Protein AF-A0A3Q9WNX9-F1 (afdb_monomer_lite)

Sequence (88 aa):
MVCLFSPVVPAIRWAPYRVPVELLGDQQAACALSRARICPVQGHPCLSNVSPEDVVDAVLRLSSGISSLGSRRSIGRTDGRRTTRGNR

Radius of gyration: 16.3 Å; chains: 1; bounding box: 22×60×35 Å

Foldseek 3Di:
DEDEDDQLDPVVVVDDPPAQYDYDFDNPPPNHVVVDPDRPDPPPNRHNPDDPVNRVVRVVCSVVVPRPPDPPDPPPPPPPDPPPPDDD

Structure (mmCIF, N/CA/C/O backbone):
data_AF-A0A3Q9WNX9-F1
#
_entry.id   AF-A0A3Q9WNX9-F1
#
loop_
_atom_site.group_PDB
_atom_site.id
_atom_site.type_symbol
_atom_site.label_atom_id
_atom_site.label_alt_id
_atom_site.label_comp_id
_atom_site.label_asym_id
_atom_site.label_entity_id
_atom_site.label_seq_id
_atom_site.pdbx_PDB_ins_code
_atom_site.Cartn_x
_atom_site.Cartn_y
_atom_site.Cartn_z
_atom_site.occupancy
_atom_site.B_iso_or_equiv
_atom_site.auth_seq_id
_atom_site.auth_comp_id
_atom_site.auth_asym_id
_atom_site.auth_atom_id
_atom_site.pdbx_PDB_model_num
ATOM 1 N N . MET A 1 1 ? -7.771 1.232 8.989 1.00 78.56 1 MET A N 1
ATOM 2 C CA . MET A 1 1 ? -7.937 1.463 7.538 1.00 78.56 1 MET A CA 1
ATOM 3 C C . MET A 1 1 ? -7.089 0.456 6.771 1.00 78.56 1 MET A C 1
ATOM 5 O O . MET A 1 1 ? -5.950 0.241 7.168 1.00 78.56 1 MET A O 1
ATOM 9 N N . VAL A 1 2 ? -7.645 -0.182 5.736 1.00 84.69 2 VAL A N 1
ATOM 10 C CA . VAL A 1 2 ? -6.933 -1.170 4.903 1.00 84.69 2 VAL A CA 1
ATOM 11 C C . VAL A 1 2 ? -6.644 -0.557 3.535 1.00 84.69 2 VAL A C 1
ATOM 13 O O . VAL A 1 2 ? -7.542 0.022 2.925 1.00 84.69 2 VAL A O 1
ATOM 16 N N . CYS A 1 3 ? -5.398 -0.661 3.070 1.00 85.38 3 CYS A N 1
ATOM 17 C CA . CYS A 1 3 ? -4.955 -0.158 1.768 1.00 85.38 3 CYS A CA 1
ATOM 18 C C . CYS A 1 3 ? -4.330 -1.260 0.922 1.00 85.38 3 CYS A C 1
ATOM 20 O O . CYS A 1 3 ? -3.372 -1.894 1.358 1.00 85.38 3 CYS A O 1
ATOM 22 N N . LEU A 1 4 ? -4.783 -1.385 -0.326 1.00 87.06 4 LEU A N 1
ATOM 23 C CA . LEU A 1 4 ? -4.014 -2.042 -1.378 1.00 87.06 4 LEU A CA 1
ATOM 24 C C . LEU A 1 4 ? -3.067 -1.008 -1.983 1.00 87.06 4 LEU A C 1
ATOM 26 O O . LEU A 1 4 ? -3.510 0.066 -2.395 1.00 87.06 4 LEU A O 1
ATOM 30 N N . PHE A 1 5 ? -1.770 -1.302 -2.016 1.00 88.81 5 PHE A N 1
ATOM 31 C CA . PHE A 1 5 ? -0.780 -0.290 -2.371 1.00 88.81 5 PHE A CA 1
ATOM 32 C C . PHE A 1 5 ? 0.309 -0.806 -3.309 1.00 88.81 5 PHE A C 1
ATOM 34 O O . PHE A 1 5 ? 1.050 -1.733 -2.986 1.00 88.81 5 PHE A O 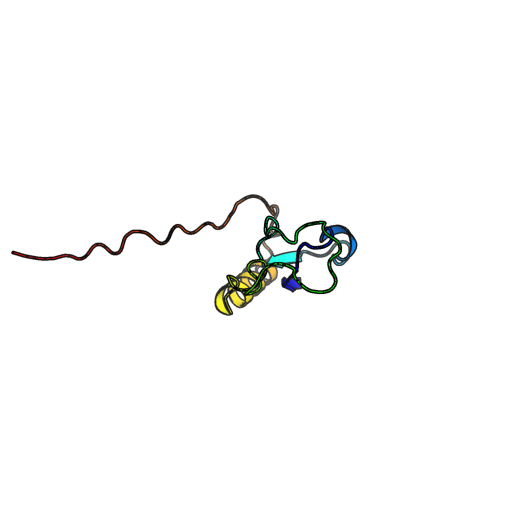1
ATOM 41 N N . SER A 1 6 ? 0.445 -0.135 -4.456 1.00 88.81 6 SER A N 1
ATOM 42 C CA . SER A 1 6 ? 1.566 -0.332 -5.376 1.00 88.81 6 SER A CA 1
ATOM 43 C C . SER A 1 6 ? 2.806 0.408 -4.852 1.00 88.81 6 SER A C 1
ATOM 45 O O . SER A 1 6 ? 2.752 1.632 -4.694 1.00 88.81 6 SER A O 1
ATOM 47 N N . PRO A 1 7 ? 3.946 -0.271 -4.623 1.00 93.19 7 PRO A N 1
ATOM 48 C CA . PRO A 1 7 ? 5.095 0.286 -3.905 1.00 93.19 7 PRO A CA 1
ATOM 49 C C . PRO A 1 7 ? 5.946 1.269 -4.725 1.00 93.19 7 PRO A C 1
ATOM 51 O O . PRO A 1 7 ? 7.074 1.578 -4.341 1.00 93.19 7 PRO A O 1
ATOM 54 N N . VAL A 1 8 ? 5.443 1.789 -5.854 1.00 94.38 8 VAL A N 1
ATOM 55 C CA . VAL A 1 8 ? 6.168 2.722 -6.745 1.00 94.38 8 VAL A CA 1
ATOM 56 C C . VAL A 1 8 ? 6.653 3.986 -6.026 1.00 94.38 8 VAL A C 1
ATOM 58 O O . VAL A 1 8 ? 7.596 4.638 -6.475 1.00 94.38 8 VAL A O 1
ATOM 61 N N . VAL A 1 9 ? 6.041 4.315 -4.888 1.00 93.50 9 VAL A N 1
ATOM 62 C CA . VAL A 1 9 ? 6.472 5.330 -3.922 1.00 93.50 9 VAL A CA 1
ATOM 63 C C . VAL A 1 9 ? 6.317 4.781 -2.497 1.00 93.50 9 VAL A C 1
ATOM 65 O O . VAL A 1 9 ? 5.510 3.885 -2.294 1.00 93.50 9 VAL A O 1
ATOM 68 N N . PRO A 1 10 ? 7.038 5.298 -1.483 1.00 91.06 10 PRO A N 1
ATOM 69 C CA . PRO A 1 10 ? 6.868 4.837 -0.104 1.00 91.06 10 PRO A CA 1
ATOM 70 C C . PRO A 1 10 ? 5.455 5.100 0.438 1.00 91.06 10 PRO A C 1
ATOM 72 O O . PRO A 1 10 ? 4.987 6.242 0.393 1.00 91.06 10 PRO A O 1
ATOM 75 N N . ALA A 1 11 ? 4.827 4.084 1.038 1.00 89.94 11 ALA A N 1
ATOM 76 C CA . ALA A 1 11 ? 3.481 4.182 1.614 1.00 89.94 11 ALA A CA 1
ATOM 77 C C . ALA A 1 11 ? 3.360 5.286 2.678 1.00 89.94 11 ALA A C 1
ATOM 79 O O . ALA A 1 11 ? 2.357 5.990 2.733 1.00 89.94 11 ALA A O 1
ATOM 80 N N . ILE A 1 12 ? 4.418 5.524 3.464 1.00 87.81 12 ILE A N 1
ATOM 81 C CA . ILE A 1 12 ? 4.443 6.558 4.514 1.00 87.81 12 ILE A CA 1
ATOM 82 C C . ILE A 1 12 ? 4.181 7.982 3.996 1.00 87.81 12 ILE A C 1
ATOM 84 O O . ILE A 1 12 ? 3.781 8.847 4.764 1.00 87.81 12 ILE A O 1
ATOM 88 N N . ARG A 1 13 ? 4.381 8.241 2.696 1.00 89.31 13 ARG A N 1
ATOM 89 C CA . ARG A 1 13 ? 4.102 9.555 2.091 1.00 89.31 13 ARG A CA 1
ATOM 90 C C . ARG A 1 13 ? 2.615 9.791 1.808 1.00 89.31 13 ARG A C 1
ATOM 92 O O . ARG A 1 13 ? 2.241 10.925 1.545 1.00 89.31 13 ARG A O 1
ATOM 99 N N . TRP A 1 14 ? 1.802 8.735 1.845 1.00 84.06 14 TRP A N 1
ATOM 100 C CA . TRP A 1 14 ? 0.372 8.750 1.514 1.00 84.06 14 TRP A CA 1
ATOM 101 C C . TRP A 1 14 ? -0.508 8.199 2.637 1.00 84.06 14 TRP A C 1
ATOM 103 O O . TRP A 1 14 ? -1.726 8.360 2.600 1.00 84.06 14 TRP A O 1
ATOM 113 N N . ALA A 1 15 ? 0.093 7.519 3.614 1.00 86.69 15 ALA A N 1
ATOM 114 C CA . ALA A 1 15 ? -0.634 6.885 4.696 1.00 86.69 15 ALA A CA 1
ATOM 115 C C . ALA A 1 15 ? -1.415 7.924 5.524 1.00 86.69 15 ALA A C 1
ATOM 117 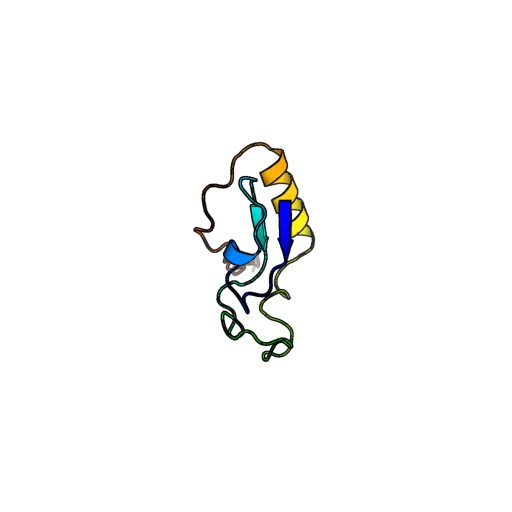O O . ALA A 1 15 ? -0.883 8.998 5.826 1.00 86.69 15 ALA A O 1
ATOM 118 N N . PRO A 1 16 ? -2.654 7.603 5.938 1.00 85.12 16 PRO A N 1
ATOM 119 C CA . PRO A 1 16 ? -3.414 8.428 6.867 1.00 85.12 16 PRO A CA 1
ATOM 120 C C . PRO A 1 16 ? -2.648 8.738 8.160 1.00 85.12 16 PRO A C 1
ATOM 122 O O . PRO A 1 16 ? -1.945 7.891 8.714 1.00 85.12 16 PRO A O 1
ATOM 125 N N . TYR A 1 17 ? -2.810 9.957 8.671 1.00 87.38 17 TYR A N 1
ATOM 126 C CA . TYR A 1 17 ? -2.059 10.430 9.830 1.00 87.38 17 TYR A CA 1
ATOM 127 C C . TYR A 1 17 ? -2.616 9.881 11.150 1.00 87.38 17 TYR A C 1
ATOM 129 O O . TYR A 1 17 ? -3.802 10.026 11.433 1.00 87.38 17 TYR A O 1
ATOM 137 N N . ARG A 1 18 ? -1.736 9.307 11.986 1.00 88.38 18 ARG A N 1
ATOM 138 C CA . ARG A 1 18 ? -2.020 8.850 13.367 1.00 88.38 18 ARG A CA 1
ATOM 139 C C . ARG A 1 18 ? -3.188 7.865 13.526 1.00 88.38 18 ARG A C 1
ATOM 141 O O . ARG A 1 18 ? -3.746 7.758 14.613 1.00 88.38 18 ARG A O 1
ATOM 148 N N . VAL A 1 19 ? -3.528 7.106 12.490 1.00 87.56 19 VAL A N 1
ATOM 149 C CA . VAL A 1 19 ? -4.524 6.027 12.586 1.00 87.56 19 VAL A CA 1
ATOM 150 C C . VAL A 1 19 ? -3.876 4.668 12.309 1.00 87.56 19 VAL A C 1
ATOM 152 O O . VAL A 1 19 ? -2.925 4.609 11.529 1.00 87.56 19 VAL A O 1
ATOM 155 N N . PRO A 1 20 ? -4.361 3.568 12.915 1.00 88.56 20 PRO A N 1
ATOM 156 C CA . PRO A 1 20 ? -3.916 2.224 12.564 1.00 88.56 20 PRO A CA 1
ATOM 157 C C . PRO A 1 20 ? -4.199 1.903 11.091 1.00 88.56 20 PRO A C 1
ATOM 159 O O . PRO A 1 20 ? -5.336 2.013 10.603 1.00 88.56 20 PRO A O 1
ATOM 162 N N . VAL A 1 21 ? -3.146 1.498 10.385 1.00 88.62 21 VAL A N 1
ATOM 163 C CA . VAL A 1 21 ? -3.182 1.155 8.962 1.00 88.62 21 VAL A CA 1
ATOM 164 C C . VAL A 1 21 ? -2.590 -0.228 8.769 1.00 88.62 21 VAL A C 1
ATOM 166 O O . VAL A 1 21 ? -1.529 -0.535 9.312 1.00 88.62 21 VAL A O 1
ATOM 169 N N . GLU A 1 22 ? -3.260 -1.021 7.943 1.00 90.88 22 GLU A N 1
ATOM 170 C CA . GLU A 1 22 ? -2.731 -2.277 7.435 1.00 90.88 22 GLU A CA 1
ATOM 171 C C . GLU A 1 22 ? -2.542 -2.176 5.919 1.00 90.88 22 GLU A C 1
ATOM 173 O O . GLU A 1 22 ? -3.451 -1.772 5.185 1.00 90.88 22 GLU A O 1
ATOM 178 N N . LEU A 1 23 ? -1.321 -2.473 5.473 1.00 91.00 23 LEU A N 1
ATOM 179 C CA . LEU A 1 23 ? -0.891 -2.339 4.086 1.00 91.00 23 LEU A CA 1
ATOM 180 C C . LEU A 1 23 ? -0.821 -3.722 3.444 1.00 91.00 23 LEU A C 1
ATOM 182 O O . LEU A 1 23 ? -0.074 -4.577 3.916 1.00 91.00 23 LEU A O 1
ATOM 186 N N . LEU A 1 24 ? -1.573 -3.915 2.364 1.00 92.38 24 LEU A N 1
ATOM 187 C CA . LEU A 1 24 ? -1.617 -5.160 1.607 1.00 92.38 24 LEU A CA 1
ATOM 188 C C . LEU A 1 24 ? -0.939 -4.984 0.244 1.00 92.38 24 LEU A C 1
ATOM 190 O O . LEU A 1 24 ? -1.053 -3.935 -0.399 1.00 92.38 24 LEU A O 1
ATOM 194 N N . GLY A 1 25 ? -0.245 -6.036 -0.188 1.00 92.12 25 GLY A N 1
ATOM 195 C CA . GLY A 1 25 ? 0.535 -6.074 -1.423 1.00 92.12 25 GLY A CA 1
ATOM 196 C C . GLY A 1 25 ? 2.030 -6.260 -1.179 1.00 92.12 25 GLY A C 1
ATOM 197 O O . GLY A 1 25 ? 2.549 -5.983 -0.094 1.00 92.12 25 GLY A O 1
ATOM 198 N N . ASP A 1 26 ? 2.736 -6.713 -2.210 1.00 91.69 26 ASP A N 1
ATOM 199 C CA . ASP A 1 26 ? 4.174 -6.949 -2.144 1.00 91.69 26 ASP A CA 1
ATOM 200 C C . ASP A 1 26 ? 4.947 -5.627 -2.227 1.00 91.69 26 ASP A C 1
ATOM 202 O O . ASP A 1 26 ? 5.066 -5.005 -3.285 1.00 91.69 26 ASP A O 1
ATOM 206 N N . GLN A 1 27 ? 5.506 -5.216 -1.088 1.00 92.00 27 GLN A N 1
ATOM 207 C CA . GLN A 1 27 ? 6.297 -3.991 -0.960 1.00 92.00 27 GLN A CA 1
ATOM 208 C C . GLN A 1 27 ? 7.725 -4.124 -1.506 1.00 92.00 27 GLN A C 1
ATOM 210 O O . GLN A 1 27 ? 8.472 -3.147 -1.480 1.00 92.00 27 GLN A O 1
ATOM 215 N N . GLN A 1 28 ? 8.129 -5.314 -1.952 1.00 91.44 28 GLN A N 1
ATOM 216 C CA . GLN A 1 28 ? 9.445 -5.607 -2.525 1.00 91.44 28 GLN A CA 1
ATOM 217 C C . GLN A 1 28 ? 9.377 -5.953 -4.020 1.00 91.44 28 GLN A C 1
ATOM 219 O O . GLN A 1 28 ? 10.403 -6.267 -4.622 1.00 91.44 28 GLN A O 1
ATOM 224 N N . ALA A 1 29 ? 8.199 -5.848 -4.642 1.00 92.56 29 ALA A N 1
ATOM 225 C CA . ALA A 1 29 ? 8.036 -6.067 -6.073 1.00 92.56 29 ALA A CA 1
ATOM 226 C C . ALA A 1 29 ? 8.966 -5.152 -6.890 1.00 92.56 29 ALA A C 1
ATOM 228 O O . ALA A 1 29 ? 9.222 -4.010 -6.512 1.00 92.56 29 ALA A O 1
ATOM 229 N N . ALA A 1 30 ? 9.396 -5.595 -8.076 1.00 93.06 30 ALA A N 1
ATOM 230 C CA . ALA A 1 30 ? 10.368 -4.862 -8.904 1.00 93.06 30 ALA A CA 1
ATOM 231 C C . ALA A 1 30 ? 9.913 -3.454 -9.354 1.00 93.06 30 ALA A C 1
ATOM 233 O O . ALA A 1 30 ? 10.720 -2.656 -9.822 1.00 93.06 30 ALA A O 1
ATOM 234 N N . CYS A 1 31 ? 8.628 -3.120 -9.200 1.00 93.81 31 CYS A N 1
ATOM 235 C CA . CYS A 1 31 ? 8.120 -1.767 -9.422 1.00 93.81 31 CYS A CA 1
ATOM 236 C C . CYS A 1 31 ? 8.366 -0.803 -8.242 1.00 93.81 31 CYS A C 1
ATOM 238 O O . CYS A 1 31 ? 8.083 0.390 -8.372 1.00 93.81 31 CYS A O 1
ATOM 240 N N . ALA A 1 32 ? 8.883 -1.273 -7.104 1.00 94.62 32 ALA A N 1
ATOM 241 C CA . ALA A 1 32 ? 9.057 -0.473 -5.899 1.00 94.62 32 ALA A CA 1
ATOM 242 C C . ALA A 1 32 ? 9.992 0.725 -6.117 1.00 94.62 32 ALA A C 1
ATOM 244 O O . ALA A 1 32 ? 11.017 0.627 -6.786 1.00 94.62 32 ALA A O 1
ATOM 245 N N . LEU A 1 33 ? 9.621 1.880 -5.553 1.00 94.50 33 LEU A N 1
ATOM 246 C CA . LEU A 1 33 ? 10.366 3.149 -5.603 1.00 94.50 33 LEU A CA 1
ATOM 247 C C . LEU A 1 33 ? 10.677 3.690 -7.014 1.00 94.50 33 LEU A C 1
ATOM 249 O O . LEU A 1 33 ? 11.362 4.706 -7.146 1.00 94.50 33 LEU A O 1
ATOM 253 N N . SER A 1 34 ? 10.131 3.070 -8.062 1.00 94.56 34 SER A N 1
ATOM 254 C CA . SER A 1 34 ? 10.365 3.444 -9.461 1.00 94.56 34 SER A CA 1
ATOM 255 C C . SER A 1 34 ? 9.665 4.736 -9.885 1.00 94.56 34 SER A C 1
ATOM 257 O O . SER A 1 34 ? 10.019 5.317 -10.908 1.00 94.56 34 SER A O 1
ATOM 259 N N . ARG A 1 35 ? 8.648 5.186 -9.132 1.00 93.81 35 ARG A N 1
ATOM 260 C CA . ARG A 1 35 ? 7.688 6.232 -9.536 1.00 93.81 35 ARG A CA 1
ATOM 261 C C . ARG A 1 35 ? 6.975 5.948 -10.867 1.00 93.81 35 ARG A C 1
ATOM 263 O O . ARG A 1 35 ? 6.446 6.871 -11.487 1.00 93.81 35 ARG A O 1
ATOM 270 N N . ALA A 1 36 ? 6.941 4.692 -11.308 1.00 93.94 36 ALA A N 1
ATOM 271 C CA . ALA A 1 36 ? 6.252 4.320 -12.531 1.00 93.94 36 ALA A CA 1
ATOM 272 C C . ALA A 1 36 ? 4.743 4.593 -12.403 1.00 93.94 36 ALA A C 1
ATOM 274 O O . ALA A 1 36 ? 4.114 4.228 -11.410 1.00 93.94 36 ALA A O 1
ATOM 275 N N . ARG A 1 37 ? 4.156 5.243 -13.416 1.00 91.81 37 ARG A N 1
ATOM 276 C CA . ARG A 1 37 ? 2.698 5.473 -13.494 1.00 91.81 37 ARG A CA 1
ATOM 277 C C . ARG A 1 37 ? 1.940 4.234 -13.970 1.00 91.81 37 ARG A C 1
ATOM 279 O O . ARG A 1 37 ? 0.772 4.067 -13.649 1.00 91.81 37 ARG A O 1
ATOM 286 N N . ILE A 1 38 ? 2.621 3.381 -14.730 1.00 91.88 38 ILE A N 1
ATOM 287 C CA . ILE A 1 38 ? 2.142 2.088 -15.215 1.00 91.88 38 ILE A CA 1
ATOM 288 C C . ILE A 1 38 ? 3.124 1.048 -14.686 1.00 91.88 38 ILE A C 1
ATOM 290 O O . ILE A 1 38 ? 4.333 1.260 -14.772 1.00 91.88 38 ILE A O 1
ATOM 294 N N . CYS A 1 39 ? 2.624 -0.046 -14.108 1.00 91.69 39 CYS A N 1
ATOM 295 C CA . CYS A 1 39 ? 3.497 -1.081 -13.563 1.00 91.69 39 CYS A CA 1
ATOM 296 C C . CYS A 1 39 ? 4.382 -1.657 -14.686 1.00 91.69 39 CYS A C 1
ATOM 298 O O . CYS A 1 39 ? 3.838 -2.128 -15.683 1.00 91.69 39 CYS A O 1
ATOM 300 N N . PRO A 1 40 ? 5.721 -1.648 -14.544 1.00 90.38 40 PRO A N 1
ATOM 301 C CA . PRO A 1 40 ? 6.622 -2.187 -15.561 1.00 90.38 40 PRO A CA 1
ATOM 302 C C . PRO A 1 40 ? 6.642 -3.722 -15.586 1.00 90.38 40 PRO A C 1
ATOM 304 O O . PRO A 1 40 ? 7.231 -4.310 -16.487 1.00 90.38 40 PRO A O 1
ATOM 307 N N . VAL A 1 41 ? 6.027 -4.375 -14.594 1.00 90.75 41 VAL A N 1
ATOM 308 C CA . VAL A 1 41 ? 5.991 -5.834 -14.475 1.00 90.75 41 VAL A CA 1
ATOM 309 C C . VAL A 1 41 ? 4.611 -6.343 -14.864 1.00 90.75 41 VAL A C 1
ATOM 311 O O . VAL A 1 41 ? 3.597 -5.925 -14.297 1.00 90.75 41 VAL A O 1
ATOM 314 N N 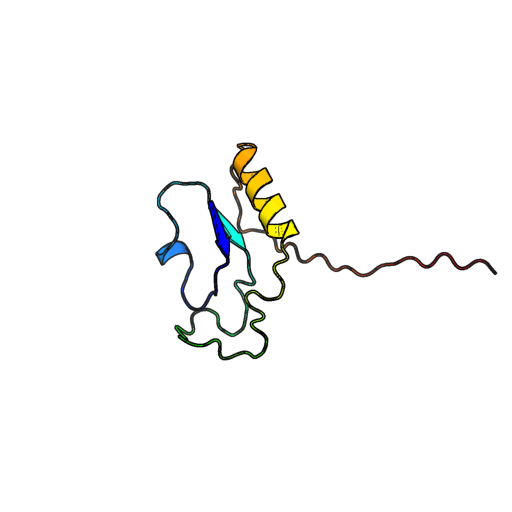. GLN A 1 42 ? 4.582 -7.270 -15.819 1.00 91.00 42 GLN A N 1
ATOM 315 C CA . GLN A 1 42 ? 3.351 -7.910 -16.268 1.00 91.00 42 GLN A CA 1
ATOM 316 C C . GLN A 1 42 ? 2.657 -8.646 -15.112 1.00 91.00 42 GLN A C 1
ATOM 318 O O . GLN A 1 42 ? 3.309 -9.243 -14.258 1.00 91.00 42 GLN A O 1
ATOM 323 N N . GLY A 1 43 ? 1.323 -8.599 -15.085 1.00 90.50 43 GLY A N 1
ATOM 3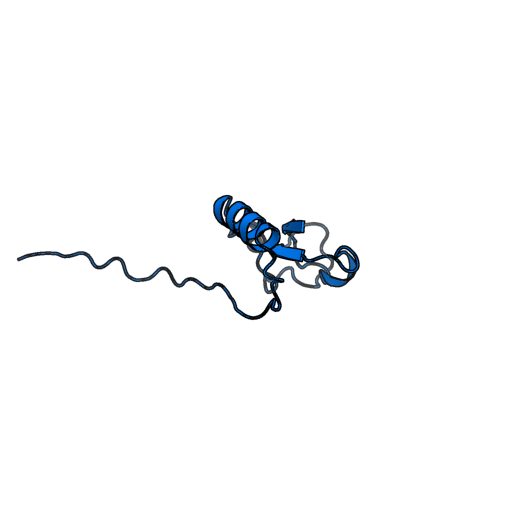24 C CA . GLY A 1 43 ? 0.518 -9.325 -14.098 1.00 90.50 43 GLY A CA 1
ATOM 325 C C . GLY A 1 43 ? 0.455 -8.682 -12.710 1.00 90.50 43 GLY A C 1
ATOM 326 O O . GLY A 1 43 ? -0.100 -9.289 -11.801 1.00 90.50 43 GLY A O 1
ATOM 327 N N . HIS A 1 44 ? 0.993 -7.467 -12.538 1.00 92.81 44 HIS A N 1
ATOM 328 C CA . HIS A 1 44 ? 0.926 -6.692 -11.292 1.00 92.81 44 HIS A CA 1
ATOM 329 C C . HIS A 1 44 ? 1.293 -7.495 -10.029 1.00 92.81 44 HIS A C 1
ATOM 331 O O . HIS A 1 44 ? 0.504 -7.512 -9.086 1.00 92.81 44 HIS A O 1
ATOM 337 N N . PRO A 1 45 ? 2.490 -8.111 -9.949 1.00 91.62 45 PRO A N 1
ATOM 338 C CA . PRO A 1 45 ? 2.896 -8.910 -8.783 1.00 91.62 45 PRO A CA 1
ATOM 339 C C . PRO A 1 45 ? 2.860 -8.135 -7.458 1.00 91.62 45 PRO A C 1
ATOM 341 O O . PRO A 1 45 ? 2.710 -8.731 -6.400 1.00 91.62 45 PRO A O 1
ATOM 344 N N . CYS A 1 46 ? 2.923 -6.800 -7.507 1.00 93.31 46 CYS A N 1
ATOM 345 C CA . CYS A 1 46 ? 2.723 -5.944 -6.341 1.00 93.31 46 CYS A CA 1
ATOM 346 C C . CYS A 1 46 ? 1.332 -6.068 -5.694 1.00 93.31 46 CYS A C 1
ATOM 348 O O . CYS A 1 46 ? 1.203 -5.766 -4.512 1.00 93.31 46 CYS A O 1
ATOM 350 N N . LEU A 1 47 ? 0.303 -6.495 -6.434 1.00 93.44 47 LEU A N 1
ATOM 351 C CA . LEU A 1 47 ? -1.087 -6.572 -5.966 1.00 93.44 47 LEU A CA 1
ATOM 352 C C . LEU A 1 47 ? -1.772 -7.911 -6.267 1.00 93.44 47 LEU A C 1
ATOM 354 O O . LEU A 1 47 ? -2.734 -8.249 -5.588 1.00 93.44 47 LEU A O 1
ATOM 358 N N . SER A 1 48 ? -1.311 -8.679 -7.256 1.00 91.69 48 SER A N 1
ATOM 359 C CA . SER A 1 48 ? -2.009 -9.884 -7.725 1.00 91.69 48 SER A CA 1
ATOM 360 C C . SER A 1 48 ? -2.019 -11.041 -6.730 1.00 91.69 48 SER A C 1
ATOM 362 O O . SER A 1 48 ? -2.832 -11.946 -6.878 1.00 91.69 48 SER A O 1
ATOM 364 N N . ASN A 1 49 ? -1.165 -11.000 -5.707 1.00 88.56 49 ASN A N 1
ATOM 365 C CA . ASN A 1 49 ? -1.137 -11.998 -4.642 1.00 88.56 49 ASN A CA 1
ATOM 366 C C . ASN A 1 49 ? -1.971 -11.603 -3.408 1.00 88.56 49 ASN A C 1
ATOM 368 O O . ASN A 1 49 ? -1.873 -12.272 -2.386 1.00 88.56 49 ASN A O 1
ATOM 372 N N . VAL A 1 50 ? -2.733 -10.504 -3.468 1.00 93.00 50 VAL A N 1
ATOM 373 C CA . VAL A 1 50 ? -3.665 -10.108 -2.402 1.00 93.00 50 VAL A CA 1
ATOM 374 C C . VAL A 1 50 ? -5.027 -10.705 -2.710 1.00 93.00 50 VAL A C 1
ATOM 376 O O . VAL A 1 50 ? -5.637 -10.362 -3.726 1.00 93.00 50 VAL A O 1
ATOM 379 N N . SER A 1 51 ? -5.516 -11.576 -1.835 1.00 93.69 51 SER A N 1
ATOM 380 C CA . SER A 1 51 ? -6.840 -12.166 -1.990 1.00 93.69 51 SER A CA 1
ATOM 381 C C . SER A 1 51 ? -7.923 -11.367 -1.247 1.00 93.69 51 SER A C 1
ATOM 383 O O . SER A 1 51 ? -7.619 -10.555 -0.367 1.00 93.69 51 SER A O 1
ATOM 385 N N . PRO A 1 52 ? -9.213 -11.550 -1.582 1.00 94.69 52 PRO A N 1
ATOM 386 C CA . PRO A 1 52 ? -10.304 -10.913 -0.846 1.00 94.69 52 PRO A CA 1
ATOM 387 C C . PRO A 1 52 ? -10.330 -11.294 0.639 1.00 94.69 52 PRO A C 1
ATOM 389 O O . PRO A 1 52 ? -10.628 -10.449 1.483 1.00 94.69 52 PRO A O 1
ATOM 392 N N . GLU A 1 53 ? -9.997 -12.541 0.973 1.00 95.88 53 GLU A N 1
ATOM 393 C CA . GLU A 1 53 ? -9.918 -13.004 2.356 1.00 95.88 53 GLU A CA 1
ATOM 394 C C . GLU A 1 53 ? -8.817 -12.292 3.154 1.00 95.88 53 GLU A C 1
ATOM 396 O O . GLU A 1 53 ? -9.068 -11.908 4.296 1.00 95.88 53 GLU A O 1
ATOM 401 N N . ASP A 1 54 ? -7.667 -11.976 2.542 1.00 93.12 54 ASP A N 1
ATOM 402 C CA . ASP A 1 54 ? -6.616 -11.182 3.195 1.00 93.12 54 ASP A CA 1
ATOM 403 C C . ASP A 1 54 ? -7.125 -9.791 3.613 1.00 93.12 54 ASP A C 1
ATOM 405 O O . ASP A 1 54 ? -6.753 -9.265 4.668 1.00 93.12 54 ASP A O 1
ATOM 409 N N . VAL A 1 55 ? -7.999 -9.191 2.794 1.00 94.06 55 VAL A N 1
ATOM 410 C CA . VAL A 1 55 ? -8.613 -7.884 3.071 1.00 94.06 55 VAL A CA 1
ATOM 411 C C . VAL A 1 55 ? -9.577 -7.980 4.249 1.00 94.06 55 VAL A C 1
ATOM 413 O O . VAL A 1 55 ? -9.524 -7.137 5.147 1.00 94.06 55 VAL A O 1
ATOM 416 N N . VAL A 1 56 ? -10.441 -8.998 4.269 1.00 95.81 56 VAL A N 1
ATOM 417 C CA . VAL A 1 56 ? -11.393 -9.217 5.370 1.00 95.81 56 VAL A CA 1
ATOM 418 C C . VAL A 1 56 ? -10.643 -9.450 6.677 1.00 95.81 56 VAL A C 1
ATOM 420 O O . VAL A 1 56 ? -10.939 -8.801 7.681 1.00 95.81 56 VAL A O 1
ATOM 423 N N . ASP A 1 57 ? -9.620 -10.297 6.653 1.00 94.12 57 ASP A N 1
ATOM 424 C CA . ASP A 1 57 ? -8.806 -10.595 7.824 1.00 94.12 57 ASP A CA 1
ATOM 425 C C . ASP A 1 57 ? -8.075 -9.349 8.350 1.00 94.12 57 ASP A C 1
ATOM 427 O O . ASP A 1 57 ? -7.999 -9.141 9.564 1.00 94.12 57 ASP A O 1
ATOM 431 N N . ALA A 1 58 ? -7.572 -8.486 7.460 1.00 92.25 58 ALA A N 1
ATOM 432 C CA . ALA A 1 58 ? -6.964 -7.209 7.839 1.00 92.25 58 ALA A CA 1
ATOM 433 C C . ALA A 1 58 ? -7.975 -6.264 8.506 1.00 92.25 58 ALA A C 1
ATOM 435 O O . ALA A 1 58 ? -7.684 -5.637 9.527 1.00 92.25 58 ALA A O 1
ATOM 436 N N . VAL A 1 59 ? -9.201 -6.184 7.978 1.00 93.19 59 VAL A N 1
ATOM 437 C CA . VAL A 1 59 ? -10.271 -5.396 8.608 1.00 93.19 59 VAL A CA 1
ATOM 438 C C . VAL A 1 59 ? -10.577 -5.933 10.006 1.00 93.19 59 VAL A C 1
ATOM 440 O O . VAL A 1 59 ? -10.613 -5.151 10.955 1.00 93.19 59 VAL A O 1
ATOM 443 N N . LEU A 1 60 ? -10.733 -7.250 10.157 1.00 93.50 60 LEU A N 1
ATOM 444 C CA . LEU A 1 60 ? -11.021 -7.878 11.448 1.00 93.50 60 LEU A CA 1
ATOM 445 C C . LEU A 1 60 ? -9.911 -7.620 12.476 1.00 93.50 60 LEU A C 1
ATOM 447 O O . LEU A 1 60 ? -10.211 -7.268 13.620 1.00 93.50 60 LEU A O 1
ATOM 451 N N . ARG A 1 61 ? -8.634 -7.714 12.074 1.00 89.56 61 ARG A N 1
ATOM 452 C CA . ARG A 1 61 ? -7.494 -7.364 12.939 1.00 89.56 61 ARG A CA 1
ATOM 453 C C . ARG A 1 61 ? -7.584 -5.923 13.424 1.00 89.56 61 ARG A C 1
ATOM 455 O O . ARG A 1 61 ? -7.537 -5.689 14.630 1.00 89.56 61 ARG A O 1
ATOM 462 N N . LEU A 1 62 ? -7.788 -4.971 12.517 1.00 89.62 62 LEU A N 1
ATOM 463 C CA . LEU A 1 62 ? -7.897 -3.555 12.875 1.00 89.62 62 LEU A CA 1
ATOM 464 C C . LEU A 1 62 ? -9.120 -3.250 13.755 1.00 89.62 62 LEU A C 1
ATOM 466 O O . LEU A 1 62 ? -9.028 -2.410 14.649 1.00 89.62 62 LEU A O 1
ATOM 470 N N . SER A 1 63 ? -10.245 -3.935 13.541 1.00 89.75 63 SER A N 1
ATOM 471 C CA . SER A 1 63 ? -11.465 -3.775 14.343 1.00 89.75 63 SER A CA 1
ATOM 472 C C . SER A 1 63 ? -11.347 -4.364 15.749 1.00 89.75 63 SER A C 1
ATOM 474 O O . SER A 1 63 ? -12.016 -3.889 16.662 1.00 89.75 63 SER A O 1
ATOM 476 N N . SER A 1 64 ? -10.483 -5.360 15.947 1.00 86.06 64 SER A N 1
ATOM 477 C CA . SER A 1 64 ? -10.282 -6.008 17.250 1.00 86.06 64 SER A CA 1
ATOM 478 C C . SER A 1 64 ? -9.484 -5.170 18.265 1.00 86.06 64 SER A C 1
ATOM 480 O O . SER A 1 64 ? -9.310 -5.590 19.405 1.00 86.06 64 SER A O 1
ATOM 482 N N . GLY A 1 65 ? -8.995 -3.982 17.885 1.00 70.69 65 GLY A N 1
ATOM 483 C CA . GLY A 1 65 ? -8.270 -3.072 18.783 1.00 70.69 65 GLY A CA 1
ATOM 484 C C . GLY A 1 65 ? -6.831 -3.497 19.100 1.00 70.69 65 GLY A C 1
ATOM 485 O O . GLY A 1 65 ? -6.095 -2.742 19.740 1.00 70.69 65 GLY A O 1
ATOM 486 N N . ILE A 1 66 ? -6.382 -4.656 18.603 1.00 61.09 66 ILE A N 1
ATOM 487 C CA . ILE A 1 66 ? -4.964 -5.008 18.580 1.00 61.09 66 ILE A CA 1
ATOM 488 C C . ILE A 1 66 ? -4.291 -4.111 17.543 1.00 61.09 66 ILE A C 1
ATOM 490 O O . ILE A 1 66 ? -4.339 -4.357 16.339 1.00 61.09 66 ILE A O 1
ATOM 494 N N . SER A 1 67 ? -3.676 -3.029 18.023 1.00 56.47 67 SER A N 1
ATOM 495 C CA . SER A 1 67 ? -2.822 -2.176 17.203 1.00 56.47 67 SER A CA 1
ATOM 496 C C . SER A 1 67 ? -1.728 -3.056 16.611 1.00 56.47 67 SER A C 1
ATOM 498 O O . SER A 1 67 ? -0.850 -3.521 17.337 1.00 56.47 67 SER A O 1
ATOM 500 N N . SER A 1 68 ? -1.798 -3.315 15.306 1.00 56.81 68 SER A N 1
ATOM 501 C CA . SER A 1 68 ? -0.805 -4.077 14.557 1.00 56.81 68 SER A CA 1
ATOM 502 C C . SER A 1 68 ? 0.506 -3.288 14.502 1.00 56.81 68 SER A C 1
ATOM 504 O O . SER A 1 68 ? 0.863 -2.663 13.503 1.00 56.81 68 SER A O 1
ATOM 506 N N . LEU A 1 69 ? 1.232 -3.286 15.618 1.00 53.09 69 LEU A N 1
ATOM 507 C CA . LEU A 1 69 ? 2.635 -2.928 15.680 1.00 53.09 69 LEU A CA 1
ATOM 508 C C . LEU A 1 69 ? 3.397 -3.967 14.864 1.00 53.09 69 LEU A C 1
ATOM 510 O O . LEU A 1 69 ? 3.797 -5.010 15.369 1.00 53.09 69 LEU A O 1
ATOM 514 N N . GLY A 1 70 ? 3.603 -3.670 13.586 1.00 44.62 70 GLY A N 1
ATOM 515 C CA . GLY A 1 70 ? 4.619 -4.347 12.803 1.00 44.62 70 GLY A CA 1
ATOM 516 C C . GLY A 1 70 ? 4.167 -4.760 11.419 1.00 44.62 70 GLY A C 1
ATOM 517 O O . GLY A 1 70 ? 3.829 -5.911 11.179 1.00 44.62 70 GLY A O 1
ATOM 518 N N . SER A 1 71 ? 4.456 -3.879 10.470 1.00 48.06 71 SER A N 1
ATOM 519 C CA . SER A 1 71 ? 4.984 -4.216 9.142 1.00 48.06 71 SER A CA 1
ATOM 520 C C . SER A 1 71 ? 6.275 -5.084 9.205 1.00 48.06 71 SER A C 1
ATOM 522 O O . SER A 1 71 ? 7.209 -4.889 8.431 1.00 48.06 71 SER A O 1
ATOM 524 N N . ARG A 1 72 ? 6.390 -6.031 10.146 1.00 49.66 72 ARG A N 1
ATOM 525 C CA . ARG A 1 72 ? 7.537 -6.932 10.322 1.00 49.66 72 ARG A CA 1
ATOM 526 C C . ARG A 1 72 ? 7.073 -8.356 10.595 1.00 49.66 72 ARG A C 1
ATOM 528 O O . ARG A 1 72 ? 7.283 -8.893 11.674 1.00 49.66 72 ARG A O 1
ATOM 535 N N . ARG A 1 73 ? 6.504 -8.982 9.577 1.00 40.19 73 ARG A N 1
ATOM 536 C CA . ARG A 1 73 ? 6.927 -10.301 9.095 1.00 40.19 73 ARG A CA 1
ATOM 537 C C . ARG A 1 73 ? 6.047 -10.623 7.905 1.00 40.19 73 ARG A C 1
ATOM 539 O O . ARG A 1 73 ? 4.839 -10.737 8.040 1.00 40.19 73 ARG A O 1
ATOM 546 N N . SER A 1 74 ? 6.700 -10.718 6.752 1.00 42.84 74 SER A N 1
ATOM 547 C CA . SER A 1 74 ? 6.304 -11.577 5.645 1.00 42.84 74 SER A CA 1
ATOM 548 C C . SER A 1 74 ? 5.373 -12.694 6.132 1.00 42.84 74 SER A C 1
ATOM 550 O O . SER A 1 74 ? 5.821 -13.643 6.777 1.00 42.84 74 SER A O 1
ATOM 552 N N . ILE A 1 75 ? 4.079 -12.579 5.822 1.00 47.91 75 ILE A N 1
ATOM 553 C CA . ILE A 1 75 ? 3.197 -13.740 5.686 1.00 47.91 75 ILE A CA 1
ATOM 554 C C . ILE A 1 75 ? 3.553 -14.339 4.321 1.00 47.91 75 ILE A C 1
ATOM 556 O O . ILE A 1 75 ? 2.786 -14.349 3.370 1.00 47.91 75 ILE A O 1
ATOM 560 N N . GLY A 1 76 ? 4.797 -14.797 4.207 1.00 39.53 76 GLY A N 1
ATOM 561 C CA . GLY A 1 76 ? 5.187 -15.796 3.238 1.00 39.53 76 GLY A CA 1
ATOM 562 C C . GLY A 1 76 ? 4.680 -17.119 3.781 1.00 39.53 76 GLY A C 1
ATOM 563 O O . GLY A 1 76 ? 5.432 -17.864 4.406 1.00 39.53 76 GLY A O 1
ATOM 564 N N . ARG A 1 77 ? 3.383 -17.394 3.600 1.00 38.53 77 ARG A N 1
ATOM 565 C CA . ARG A 1 77 ? 2.893 -18.769 3.679 1.00 38.53 77 ARG A CA 1
ATOM 566 C C . ARG A 1 77 ? 3.505 -19.493 2.487 1.00 38.53 77 ARG A C 1
ATOM 568 O O . ARG A 1 77 ? 2.994 -19.418 1.378 1.00 38.53 77 ARG A O 1
ATOM 575 N N . THR A 1 78 ? 4.610 -20.193 2.711 1.00 46.44 78 THR A N 1
ATOM 576 C CA . THR A 1 78 ? 4.948 -21.361 1.901 1.00 46.44 78 THR A CA 1
ATOM 577 C C . THR A 1 78 ? 3.836 -22.387 2.109 1.00 46.44 78 THR A C 1
ATOM 579 O O . THR A 1 78 ? 3.879 -23.171 3.058 1.00 46.44 78 THR A O 1
ATOM 582 N N . ASP A 1 79 ? 2.808 -22.340 1.260 1.00 47.31 79 ASP A N 1
ATOM 583 C CA . ASP A 1 79 ? 1.912 -23.472 1.056 1.00 47.31 79 ASP A CA 1
ATOM 584 C C . ASP A 1 79 ? 2.693 -24.546 0.297 1.00 47.31 79 ASP A C 1
ATOM 586 O O . ASP A 1 79 ? 3.014 -24.417 -0.883 1.00 47.31 79 ASP A O 1
ATOM 590 N N . GLY A 1 80 ? 3.115 -25.564 1.036 1.00 51.72 80 GLY A N 1
ATOM 591 C CA . GLY A 1 80 ? 4.034 -26.573 0.542 1.00 51.72 80 GLY A CA 1
ATOM 592 C C . GLY A 1 80 ? 4.039 -27.830 1.393 1.00 51.72 80 GLY A C 1
ATOM 593 O O . GLY A 1 80 ? 5.113 -28.347 1.680 1.00 51.72 80 GLY A O 1
ATOM 594 N N . ARG A 1 81 ? 2.869 -28.337 1.814 1.00 42.09 81 ARG A N 1
ATOM 595 C CA . ARG A 1 81 ? 2.706 -29.784 2.062 1.00 42.09 81 ARG A CA 1
ATOM 596 C C . ARG A 1 81 ? 1.247 -30.219 2.177 1.00 42.09 81 ARG A C 1
ATOM 598 O O . ARG A 1 81 ? 0.690 -30.366 3.260 1.00 42.09 81 ARG A O 1
ATOM 605 N N . ARG A 1 82 ? 0.655 -30.549 1.029 1.00 44.56 82 ARG A N 1
ATOM 606 C CA . ARG A 1 82 ? -0.438 -31.522 0.961 1.00 44.56 82 ARG A CA 1
ATOM 607 C C . ARG A 1 82 ? 0.161 -32.912 1.180 1.00 44.56 82 ARG A C 1
ATOM 609 O O . ARG A 1 82 ? 0.729 -33.500 0.266 1.00 44.56 82 ARG A O 1
ATOM 616 N N . THR A 1 83 ? 0.058 -33.428 2.399 1.00 51.78 83 THR A N 1
ATOM 617 C CA . THR A 1 83 ? 0.341 -34.833 2.709 1.00 51.78 83 THR A CA 1
ATOM 618 C C . THR A 1 83 ? -0.744 -35.685 2.051 1.00 51.78 83 THR A C 1
ATOM 620 O O . THR A 1 83 ? -1.839 -35.836 2.589 1.00 51.78 83 THR A O 1
ATOM 623 N N . THR A 1 84 ? -0.480 -36.229 0.863 1.00 51.38 84 THR A N 1
ATOM 624 C CA . THR A 1 84 ? -1.309 -37.307 0.319 1.00 51.38 84 THR A CA 1
ATOM 625 C C . THR A 1 84 ? -1.012 -38.570 1.112 1.00 51.38 84 THR A C 1
ATOM 627 O O . THR A 1 84 ? -0.007 -39.247 0.909 1.00 51.38 84 THR A O 1
ATOM 630 N N . ARG A 1 85 ? -1.911 -38.858 2.049 1.00 50.53 85 ARG A N 1
ATOM 631 C CA . ARG A 1 85 ? -2.131 -40.175 2.638 1.00 50.53 85 ARG A CA 1
ATOM 632 C C . ARG A 1 85 ? -2.447 -41.149 1.497 1.00 50.53 85 ARG A C 1
ATOM 634 O O . ARG A 1 85 ? -3.539 -41.105 0.942 1.00 50.53 85 ARG A O 1
ATOM 641 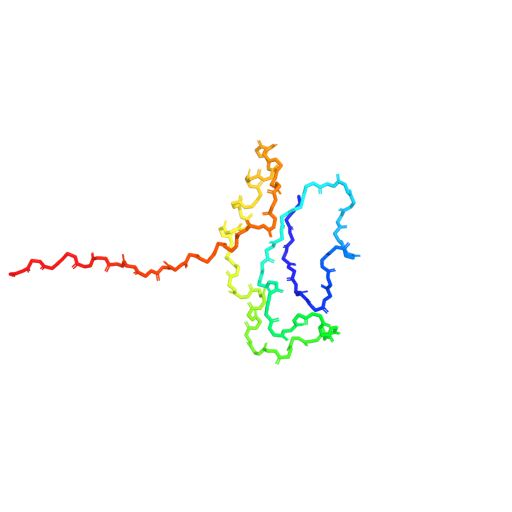N N . GLY A 1 86 ? -1.477 -41.977 1.123 1.00 40.84 86 GLY A N 1
ATOM 642 C CA . GLY A 1 86 ? -1.632 -43.055 0.150 1.00 40.84 86 GLY A CA 1
ATOM 643 C C . GLY A 1 86 ? -1.277 -44.381 0.804 1.00 40.84 86 GLY A C 1
ATOM 644 O O . GLY A 1 86 ? -0.105 -44.719 0.899 1.00 40.84 86 GLY A O 1
ATOM 645 N N . ASN A 1 87 ? -2.300 -45.093 1.278 1.00 48.16 87 ASN A N 1
ATOM 646 C CA . ASN A 1 87 ? -2.230 -46.518 1.588 1.00 48.16 87 ASN A CA 1
ATOM 647 C C . ASN A 1 87 ? -1.822 -47.293 0.327 1.00 48.16 87 ASN A C 1
ATOM 649 O O . ASN A 1 87 ? -2.580 -47.264 -0.648 1.00 48.16 87 ASN A O 1
ATOM 653 N N . ARG A 1 88 ? -0.725 -48.051 0.386 1.00 53.81 88 ARG A N 1
ATOM 654 C CA . ARG A 1 88 ? -0.674 -49.444 -0.070 1.00 53.81 88 ARG A CA 1
ATOM 655 C C . ARG A 1 88 ? 0.549 -50.145 0.511 1.00 53.81 88 ARG A C 1
ATOM 657 O O . ARG A 1 88 ? 1.601 -49.479 0.593 1.00 53.81 88 ARG A O 1
#

Secondary structure (DSSP, 8-state):
-EEE--TTS-GGGTSPTTS--EEES-TTSTTTTS--SS-SSTT-TTTTT--HHHHHHHHHHHHTT-----S-----------------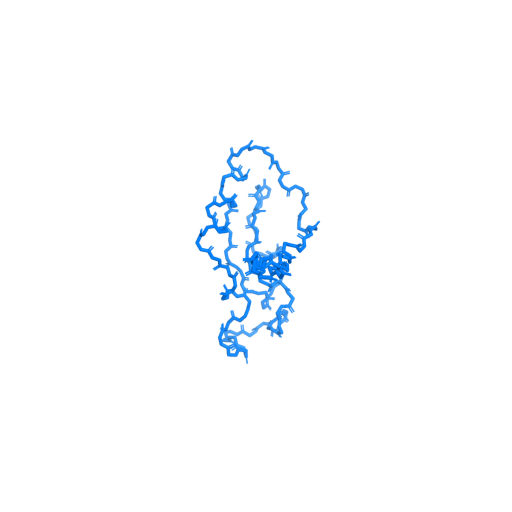

pLDDT: mean 79.51, std 19.22, range [38.53, 95.88]